Protein AF-A0A914HC24-F1 (afdb_monomer)

pLDDT: mean 72.41, std 11.69, range [33.38, 87.5]

Sequence (163 aa):
MPPQNQKRMPPELIAELAFSLPMDVRWAIQRVSAVFDHFVQKKQLDWIKNELQRQKILHEKKRHLAASRQLILKISKQIMPNRLTNLRDNVAAHFRLSNRVGLTPEEIKGGVLTPEMFQRQLDEMLATIDHQSFESIKWTAEFLSTKTNEYVGYSEIEGASHA

Nearest PDB structures (foldseek):
  2yqf-assembly1_A  TM=3.976E-01  e=3.282E+00  Homo sapiens

Structure (mmCIF, N/CA/C/O backbone):
data_AF-A0A914HC24-F1
#
_entry.id   AF-A0A914HC24-F1
#
loop_
_atom_site.group_PDB
_atom_site.id
_atom_site.type_symbol
_atom_site.label_atom_id
_atom_site.label_alt_id
_atom_site.label_comp_id
_atom_site.label_asym_id
_atom_site.label_entity_id
_atom_site.label_seq_id
_atom_site.pdbx_PDB_ins_code
_atom_site.Cartn_x
_atom_site.Cartn_y
_atom_site.Cartn_z
_atom_site.occupancy
_atom_site.B_iso_or_equiv
_atom_site.auth_seq_id
_atom_site.auth_comp_id
_atom_site.auth_asym_id
_atom_site.auth_atom_id
_atom_site.pdbx_PDB_model_num
ATOM 1 N N . MET A 1 1 ? -2.046 20.952 -42.201 1.00 42.47 1 MET A N 1
ATOM 2 C CA . MET A 1 1 ? -2.177 19.670 -42.928 1.00 42.47 1 MET A CA 1
ATOM 3 C C . MET A 1 1 ? -0.855 18.925 -42.806 1.00 42.47 1 MET A C 1
ATOM 5 O O . MET A 1 1 ? 0.151 19.524 -43.167 1.00 42.47 1 MET A O 1
ATOM 9 N N . PRO A 1 2 ? -0.803 17.704 -42.249 1.00 41.72 2 PRO A N 1
ATOM 10 C CA . PRO A 1 2 ? 0.423 16.913 -42.269 1.00 41.72 2 PRO A CA 1
ATOM 11 C C . PRO A 1 2 ? 0.650 16.364 -43.693 1.00 41.72 2 PRO A C 1
ATOM 13 O O . PRO A 1 2 ? -0.332 16.073 -44.382 1.00 41.72 2 PRO A O 1
ATOM 16 N N . PRO A 1 3 ? 1.902 16.250 -44.169 1.00 47.16 3 PRO A N 1
ATOM 17 C CA . PRO A 1 3 ? 2.177 15.761 -45.514 1.00 47.16 3 PRO A CA 1
ATOM 18 C C . PRO A 1 3 ? 1.716 14.305 -45.669 1.00 47.16 3 PRO A C 1
ATOM 20 O O . PRO A 1 3 ? 2.051 13.432 -44.868 1.00 47.16 3 PRO A O 1
ATOM 23 N N . GLN A 1 4 ? 0.913 14.074 -46.709 1.00 52.12 4 GLN A N 1
ATOM 24 C CA . GLN A 1 4 ? 0.384 12.775 -47.110 1.00 52.12 4 GLN A CA 1
ATOM 25 C C . GLN A 1 4 ? 1.514 11.829 -47.540 1.00 52.12 4 GLN A C 1
ATOM 27 O O . GLN A 1 4 ? 2.355 12.193 -48.354 1.00 52.12 4 GLN A O 1
ATOM 32 N N . ASN A 1 5 ? 1.471 10.596 -47.025 1.00 51.00 5 ASN A N 1
ATOM 33 C CA . ASN A 1 5 ? 2.045 9.383 -47.616 1.00 51.00 5 ASN A CA 1
ATOM 34 C C . ASN A 1 5 ? 3.416 9.535 -48.302 1.00 51.00 5 ASN A C 1
ATOM 36 O O . ASN A 1 5 ? 3.525 9.462 -49.527 1.00 51.00 5 ASN A O 1
ATOM 40 N N . GLN A 1 6 ? 4.492 9.569 -47.512 1.00 53.25 6 GLN A N 1
ATOM 41 C CA . GLN A 1 6 ? 5.746 8.976 -47.983 1.00 53.25 6 GLN A CA 1
ATOM 42 C C . GLN A 1 6 ? 5.492 7.475 -48.172 1.00 53.25 6 GLN A C 1
ATOM 44 O O . GLN A 1 6 ? 5.525 6.708 -47.209 1.00 53.25 6 GLN A O 1
ATOM 49 N N . LYS A 1 7 ? 5.167 7.058 -49.405 1.00 60.62 7 LYS A N 1
ATOM 50 C CA . LYS A 1 7 ? 5.149 5.643 -49.795 1.00 60.62 7 LYS A CA 1
ATOM 51 C C . LYS A 1 7 ? 6.506 5.058 -49.411 1.00 60.62 7 LYS A C 1
ATOM 53 O O . LYS A 1 7 ? 7.511 5.359 -50.050 1.00 60.62 7 LYS A O 1
ATOM 58 N N . ARG A 1 8 ? 6.543 4.263 -48.338 1.00 61.12 8 ARG A N 1
ATOM 59 C CA . ARG A 1 8 ? 7.739 3.499 -47.985 1.00 61.12 8 ARG A CA 1
ATOM 60 C C . ARG A 1 8 ? 8.013 2.556 -49.147 1.00 61.12 8 ARG A C 1
ATOM 62 O O . ARG A 1 8 ? 7.117 1.834 -49.580 1.00 61.12 8 ARG A O 1
ATOM 69 N N . MET A 1 9 ? 9.222 2.638 -49.682 1.00 66.62 9 MET A N 1
ATOM 70 C CA . MET A 1 9 ? 9.659 1.780 -50.772 1.00 66.62 9 MET A CA 1
ATOM 71 C C . MET A 1 9 ? 9.543 0.312 -50.318 1.00 66.62 9 MET A C 1
ATOM 73 O O . MET A 1 9 ? 9.853 0.027 -49.155 1.00 66.62 9 MET A O 1
ATOM 77 N N . PRO A 1 10 ? 9.067 -0.608 -51.175 1.00 72.88 10 PRO A N 1
ATOM 78 C CA . PRO A 1 10 ? 8.977 -2.020 -50.824 1.00 72.88 10 PRO A CA 1
ATOM 79 C C . PRO A 1 10 ? 10.357 -2.566 -50.425 1.00 72.88 10 PRO A C 1
ATOM 81 O O . PRO A 1 10 ? 11.345 -2.219 -51.076 1.00 72.88 10 PRO A O 1
ATOM 84 N N . PRO A 1 11 ? 10.455 -3.412 -49.384 1.00 67.06 11 PRO A N 1
ATOM 85 C CA . PRO A 1 11 ? 11.737 -3.920 -48.885 1.00 67.06 11 PRO A CA 1
ATOM 86 C C . PRO A 1 11 ? 12.541 -4.681 -49.952 1.00 67.06 11 PRO A C 1
ATOM 88 O O . PRO A 1 11 ? 13.767 -4.646 -49.932 1.00 67.06 11 PRO A O 1
ATOM 91 N N . GLU A 1 12 ? 11.856 -5.293 -50.917 1.00 72.56 12 GLU A N 1
ATOM 92 C CA . GLU A 1 12 ? 12.443 -5.988 -52.070 1.00 72.56 12 GLU A CA 1
ATOM 93 C C . GLU A 1 12 ? 13.210 -5.024 -52.992 1.00 72.56 12 GLU A C 1
ATOM 95 O O . GLU A 1 12 ? 14.372 -5.261 -53.312 1.00 72.56 12 GLU A O 1
ATOM 100 N N . LEU A 1 13 ? 12.617 -3.870 -53.316 1.00 68.25 13 LEU A N 1
ATOM 101 C CA . LEU A 1 13 ? 13.255 -2.826 -54.129 1.00 68.25 13 LEU A CA 1
ATOM 102 C C . LEU A 1 13 ? 14.416 -2.143 -53.396 1.00 68.25 13 LEU A C 1
ATOM 104 O O . LEU A 1 13 ? 15.403 -1.763 -54.021 1.00 68.25 13 LEU A O 1
ATOM 108 N N . ILE A 1 14 ? 14.329 -2.006 -52.068 1.00 66.94 14 ILE A N 1
ATOM 109 C CA . ILE A 1 14 ? 15.430 -1.487 -51.240 1.00 66.94 14 ILE A CA 1
ATOM 110 C C . ILE A 1 14 ? 16.616 -2.456 -51.269 1.00 66.94 14 ILE A C 1
ATOM 112 O O . ILE A 1 14 ? 17.761 -2.015 -51.367 1.00 66.94 14 ILE A O 1
ATOM 116 N N . ALA A 1 15 ? 16.353 -3.763 -51.204 1.00 66.12 15 ALA A N 1
ATOM 117 C CA . ALA A 1 15 ? 17.388 -4.783 -51.284 1.00 66.12 15 ALA A CA 1
ATOM 118 C C . ALA A 1 15 ? 18.069 -4.782 -52.662 1.00 66.12 15 ALA A C 1
ATOM 120 O O . ALA A 1 15 ? 19.296 -4.747 -52.723 1.00 66.12 15 ALA A O 1
ATOM 121 N N . GLU A 1 16 ? 17.308 -4.731 -53.759 1.00 70.06 16 GLU A N 1
ATOM 122 C CA . GLU A 1 16 ? 17.861 -4.650 -55.121 1.00 70.06 16 GLU A CA 1
ATOM 123 C C . GLU A 1 16 ? 18.735 -3.401 -55.330 1.00 70.06 16 GLU A C 1
ATOM 125 O O . GLU A 1 16 ? 19.866 -3.504 -55.815 1.00 70.06 16 GLU A O 1
ATOM 130 N N . LEU A 1 17 ? 18.273 -2.229 -54.877 1.00 68.75 17 LEU A N 1
ATOM 131 C CA . LEU A 1 17 ? 19.063 -0.992 -54.891 1.00 68.75 17 LEU A CA 1
ATOM 132 C C . LEU A 1 17 ? 20.326 -1.113 -54.035 1.00 68.75 17 LEU A C 1
ATOM 134 O O . LEU A 1 17 ? 21.401 -0.705 -54.474 1.00 68.75 17 LEU A O 1
ATOM 138 N N . ALA A 1 18 ? 20.234 -1.715 -52.850 1.00 63.09 18 ALA A N 1
ATOM 139 C CA . ALA A 1 18 ? 21.389 -1.934 -51.989 1.00 63.09 18 ALA A CA 1
ATOM 140 C C . ALA A 1 18 ? 22.421 -2.871 -52.637 1.00 63.09 18 ALA A C 1
ATOM 142 O O . ALA A 1 18 ? 23.615 -2.626 -52.495 1.00 63.09 18 ALA A O 1
ATOM 143 N N . PHE A 1 19 ? 21.998 -3.894 -53.389 1.00 65.69 19 PHE A N 1
ATOM 144 C CA . PHE A 1 19 ? 22.899 -4.793 -54.125 1.00 65.69 19 PHE A CA 1
ATOM 145 C C . PHE A 1 19 ? 23.536 -4.154 -55.365 1.00 65.69 19 PHE A C 1
ATOM 147 O O . PHE A 1 19 ? 24.621 -4.586 -55.759 1.00 65.69 19 PHE A O 1
ATOM 154 N N . SER A 1 20 ? 22.909 -3.120 -55.936 1.00 73.69 20 SER A N 1
ATOM 155 C CA . SER A 1 20 ? 23.442 -2.352 -57.071 1.00 73.69 20 SER A CA 1
ATOM 156 C C . SER A 1 20 ? 24.578 -1.386 -56.697 1.00 73.69 20 SER A C 1
ATOM 158 O O . SER A 1 20 ? 25.276 -0.877 -57.574 1.00 73.69 20 SER A O 1
ATOM 160 N N . LEU A 1 21 ? 24.792 -1.144 -55.398 1.00 75.75 21 LEU A N 1
ATOM 161 C CA . LEU A 1 21 ? 25.836 -0.248 -54.905 1.00 75.75 21 LEU A CA 1
ATOM 162 C C . LEU A 1 21 ? 27.244 -0.872 -55.008 1.00 75.75 21 LEU A C 1
ATOM 164 O O . LEU A 1 21 ? 27.407 -2.092 -54.871 1.00 75.75 21 LEU A O 1
ATOM 168 N N . PRO A 1 22 ? 28.294 -0.044 -55.167 1.00 82.44 22 PRO A N 1
ATOM 169 C CA . PRO A 1 22 ? 29.684 -0.477 -55.052 1.00 82.44 22 PRO A CA 1
ATOM 170 C C . PRO A 1 22 ? 29.955 -1.270 -53.760 1.00 82.44 22 PRO A C 1
ATOM 172 O O . PRO A 1 22 ? 29.309 -1.068 -52.728 1.00 82.44 22 PRO A O 1
ATOM 175 N N . MET A 1 23 ? 30.870 -2.242 -53.821 1.00 72.31 23 MET A N 1
ATOM 176 C CA . MET A 1 23 ? 31.109 -3.199 -52.727 1.00 72.31 23 MET A CA 1
ATOM 177 C C . MET A 1 23 ? 31.546 -2.522 -51.418 1.00 72.31 23 MET A C 1
ATOM 179 O O . MET A 1 23 ? 31.089 -2.901 -50.344 1.00 72.31 23 MET A O 1
ATOM 183 N N . ASP A 1 24 ? 32.385 -1.499 -51.513 1.00 71.62 24 ASP A N 1
ATOM 184 C CA . ASP A 1 24 ? 32.839 -0.633 -50.423 1.00 71.62 24 ASP A CA 1
ATOM 185 C C . ASP A 1 24 ? 31.679 0.108 -49.741 1.00 71.62 24 ASP A C 1
ATOM 187 O O . ASP A 1 24 ? 31.596 0.137 -48.511 1.00 71.62 24 ASP A O 1
ATOM 191 N N . VAL A 1 25 ? 30.730 0.621 -50.527 1.00 69.38 25 VAL A N 1
ATOM 192 C CA . VAL A 1 25 ? 29.526 1.295 -50.019 1.00 69.38 25 VAL A CA 1
ATOM 193 C C . VAL A 1 25 ? 28.595 0.298 -49.320 1.00 69.38 25 VAL A C 1
ATOM 195 O O . VAL A 1 25 ? 28.104 0.577 -48.226 1.00 69.38 25 VAL A O 1
ATOM 198 N N . ARG A 1 26 ? 28.403 -0.901 -49.887 1.00 68.56 26 ARG A N 1
ATOM 199 C CA . ARG A 1 26 ? 27.623 -1.983 -49.251 1.00 68.56 26 ARG A CA 1
ATOM 200 C C . ARG A 1 26 ? 28.225 -2.423 -47.919 1.00 68.56 26 ARG A C 1
ATOM 202 O O . ARG A 1 26 ? 27.502 -2.549 -46.932 1.00 68.56 26 ARG A O 1
ATOM 209 N N . TRP A 1 27 ? 29.544 -2.603 -47.876 1.00 66.81 27 TRP A N 1
ATOM 210 C CA . TRP A 1 27 ? 30.278 -2.937 -46.655 1.00 66.81 27 TRP A CA 1
ATOM 211 C C . TRP A 1 27 ? 30.170 -1.837 -45.593 1.00 66.81 27 TRP A C 1
ATOM 213 O O . TRP A 1 27 ? 29.963 -2.135 -44.416 1.00 66.81 27 TRP A O 1
ATOM 223 N N . ALA A 1 28 ? 30.273 -0.566 -45.987 1.00 64.06 28 ALA A N 1
ATOM 224 C CA . ALA A 1 28 ? 30.108 0.561 -45.074 1.00 64.06 28 ALA A CA 1
ATOM 225 C C . ALA A 1 28 ? 28.688 0.616 -44.482 1.00 64.06 28 ALA A C 1
ATOM 227 O O . ALA A 1 28 ? 28.544 0.738 -43.264 1.00 64.06 28 ALA A O 1
ATOM 228 N N . ILE A 1 29 ? 27.651 0.448 -45.312 1.00 68.75 29 ILE A N 1
ATOM 229 C CA . ILE A 1 29 ? 26.247 0.405 -44.873 1.00 68.75 29 ILE A CA 1
ATOM 230 C C . ILE A 1 29 ? 26.023 -0.748 -43.890 1.00 68.75 29 ILE A C 1
ATOM 232 O O . ILE A 1 29 ? 25.493 -0.521 -42.806 1.00 68.75 29 ILE A O 1
ATOM 236 N N . GLN A 1 30 ? 26.490 -1.960 -44.207 1.00 64.44 30 GLN A N 1
ATOM 237 C CA . GLN A 1 30 ? 26.360 -3.113 -43.311 1.00 64.44 30 GLN A CA 1
ATOM 238 C C . GLN A 1 30 ? 27.031 -2.883 -41.952 1.00 64.44 30 GLN A C 1
ATOM 240 O O . GLN A 1 30 ? 26.462 -3.237 -40.920 1.00 64.44 30 GLN A O 1
ATOM 245 N N . ARG A 1 31 ? 28.215 -2.255 -41.921 1.00 65.75 31 ARG A N 1
ATOM 246 C CA . ARG A 1 31 ? 28.902 -1.936 -40.660 1.00 65.75 31 ARG A CA 1
ATOM 247 C C . ARG A 1 31 ? 28.140 -0.900 -39.838 1.00 65.75 31 ARG A C 1
ATOM 249 O O . ARG A 1 31 ? 28.024 -1.071 -38.629 1.00 65.75 31 ARG A O 1
ATOM 256 N N . VAL A 1 32 ? 27.611 0.147 -40.469 1.00 66.88 32 VAL A N 1
ATOM 257 C CA . VAL A 1 32 ? 26.808 1.171 -39.779 1.00 66.88 32 VAL A CA 1
ATOM 258 C C . VAL A 1 32 ? 25.503 0.574 -39.246 1.00 66.88 32 VAL A C 1
ATOM 260 O O . VAL A 1 32 ? 25.170 0.810 -38.086 1.00 66.88 32 VAL A O 1
ATOM 263 N N . SER A 1 33 ? 24.812 -0.255 -40.036 1.00 65.31 33 SER A N 1
ATOM 264 C CA . SER A 1 33 ? 23.617 -0.986 -39.596 1.00 65.31 33 SER A CA 1
ATOM 265 C C . SER A 1 33 ? 23.918 -1.905 -38.415 1.00 65.31 33 SER A C 1
ATOM 267 O O . SER A 1 33 ? 23.233 -1.818 -37.405 1.0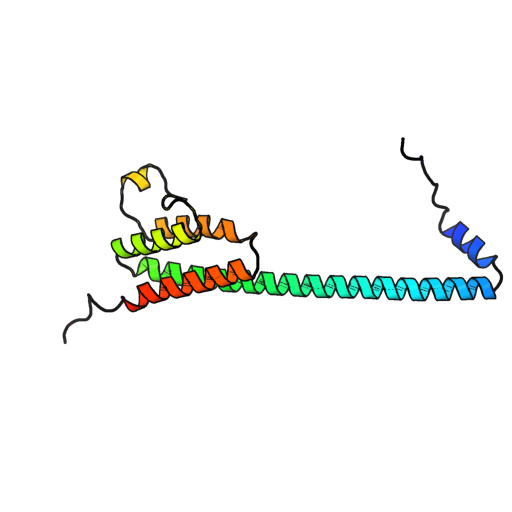0 65.31 33 SER A O 1
ATOM 269 N N . ALA A 1 34 ? 24.995 -2.695 -38.467 1.00 67.69 34 ALA A N 1
ATOM 270 C CA . ALA A 1 34 ? 25.379 -3.574 -37.363 1.00 67.69 34 ALA A CA 1
ATOM 271 C C . ALA A 1 34 ? 25.703 -2.803 -36.068 1.00 67.69 34 ALA A C 1
ATOM 273 O O . ALA A 1 34 ? 25.335 -3.235 -34.975 1.00 67.69 34 ALA A O 1
ATOM 274 N N . VAL A 1 35 ? 26.364 -1.643 -36.171 1.00 71.19 35 VAL A N 1
ATOM 275 C CA . VAL A 1 35 ? 26.638 -0.766 -35.017 1.00 71.19 35 VAL A CA 1
ATOM 276 C C . VAL A 1 35 ? 25.344 -0.179 -34.450 1.00 71.19 35 VAL A C 1
ATOM 278 O O . VAL A 1 35 ? 25.175 -0.129 -33.230 1.00 71.19 35 VAL A O 1
ATOM 281 N N . PHE A 1 36 ? 24.423 0.247 -35.315 1.00 63.62 36 PHE A N 1
ATOM 282 C CA . PHE A 1 36 ? 23.129 0.780 -34.903 1.00 63.62 36 PHE A CA 1
ATOM 283 C C . PHE A 1 36 ? 22.251 -0.293 -34.246 1.00 63.62 36 PHE A C 1
ATOM 285 O O . PHE A 1 36 ? 21.717 -0.059 -33.163 1.00 63.62 36 PHE A O 1
ATOM 292 N N . ASP A 1 37 ? 22.173 -1.490 -34.826 1.00 72.06 37 ASP A N 1
ATOM 293 C CA . ASP A 1 37 ? 21.440 -2.629 -34.266 1.00 72.06 37 ASP A CA 1
ATOM 294 C C . ASP A 1 37 ? 21.997 -3.024 -32.897 1.00 72.06 37 ASP A C 1
ATOM 296 O O . ASP A 1 37 ? 21.241 -3.203 -31.941 1.00 72.06 37 ASP A O 1
ATOM 300 N N . HIS A 1 38 ? 23.326 -3.069 -32.760 1.00 71.88 38 HIS A N 1
ATOM 301 C CA . HIS A 1 38 ? 23.976 -3.311 -31.475 1.00 71.88 38 HIS A CA 1
ATOM 302 C C . HIS A 1 38 ? 23.629 -2.230 -30.438 1.00 71.88 38 HIS A C 1
ATOM 304 O O . HIS A 1 38 ? 23.337 -2.541 -29.279 1.00 71.88 38 HIS A O 1
ATOM 310 N N . PHE A 1 39 ? 23.616 -0.955 -30.836 1.00 76.00 39 PHE A N 1
ATOM 311 C CA . PHE A 1 39 ? 23.209 0.146 -29.963 1.00 76.00 39 PHE A CA 1
ATOM 312 C C . PHE A 1 39 ? 21.742 0.020 -29.523 1.00 76.00 39 PHE A C 1
ATOM 314 O O . PHE A 1 39 ? 21.452 0.148 -28.331 1.00 76.00 39 PHE A O 1
ATOM 321 N N . VAL A 1 40 ? 20.826 -0.267 -30.452 1.00 74.31 40 VAL A N 1
ATOM 322 C CA . VAL A 1 40 ? 19.395 -0.447 -30.161 1.00 74.31 40 VAL A CA 1
ATOM 323 C C . VAL A 1 40 ? 19.182 -1.623 -29.210 1.00 74.31 40 VAL A C 1
ATOM 325 O O . VAL A 1 40 ? 18.511 -1.457 -28.191 1.00 74.31 40 VAL A O 1
ATOM 328 N N . GLN A 1 41 ? 19.808 -2.773 -29.470 1.00 73.88 41 GLN A N 1
ATOM 329 C CA . GLN A 1 41 ? 19.740 -3.945 -28.591 1.00 73.88 41 GLN A CA 1
ATOM 330 C C . GLN A 1 41 ? 20.258 -3.634 -27.186 1.00 73.88 41 GLN A C 1
ATOM 332 O O . GLN A 1 41 ? 19.620 -3.984 -26.193 1.00 73.88 41 GLN A O 1
ATOM 337 N N . LYS A 1 42 ? 21.384 -2.919 -27.079 1.00 82.25 42 LYS A N 1
ATOM 338 C CA . LYS A 1 42 ? 21.929 -2.491 -25.786 1.00 82.25 42 LYS A CA 1
ATOM 339 C C . LYS A 1 42 ? 20.939 -1.607 -25.024 1.00 82.25 42 LYS A C 1
ATOM 341 O O . LYS A 1 42 ? 20.686 -1.853 -23.848 1.00 82.25 42 LYS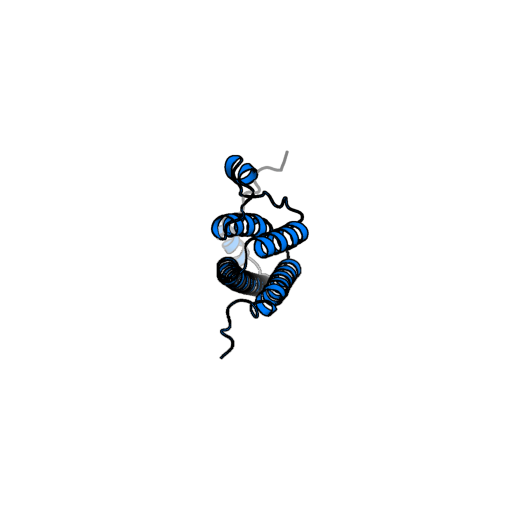 A O 1
ATOM 346 N N . LYS A 1 43 ? 20.330 -0.621 -25.690 1.00 78.62 43 LYS A N 1
ATOM 347 C CA . LYS A 1 43 ? 19.319 0.254 -25.074 1.00 78.62 43 LYS A CA 1
ATOM 348 C C . LYS A 1 43 ? 18.055 -0.499 -24.662 1.00 78.62 43 LYS A C 1
ATOM 350 O O . LYS A 1 43 ? 17.518 -0.221 -23.593 1.00 78.62 43 LYS A O 1
ATOM 355 N N . GLN A 1 44 ? 17.608 -1.462 -25.464 1.00 73.31 44 GLN A N 1
ATOM 356 C CA . GLN A 1 44 ? 16.483 -2.331 -25.118 1.00 73.31 44 GLN A CA 1
ATOM 357 C C . GLN A 1 44 ? 16.793 -3.185 -23.884 1.00 73.31 44 GLN A C 1
ATOM 359 O O . GLN A 1 44 ? 15.971 -3.255 -22.976 1.00 73.31 44 GLN A O 1
ATOM 364 N N . LEU A 1 45 ? 17.987 -3.777 -23.800 1.00 77.94 45 LEU A N 1
ATOM 365 C CA . LEU A 1 45 ? 18.411 -4.552 -22.631 1.00 77.94 45 LEU A CA 1
ATOM 366 C C . LEU A 1 45 ? 18.503 -3.696 -21.365 1.00 77.94 45 LEU A C 1
ATOM 368 O O . LEU A 1 45 ? 18.052 -4.133 -20.307 1.00 77.94 45 LEU A O 1
ATOM 372 N N . ASP A 1 46 ? 19.052 -2.485 -21.463 1.00 79.25 46 ASP A N 1
ATOM 373 C CA . ASP A 1 46 ? 19.109 -1.548 -20.336 1.00 79.25 46 ASP A CA 1
ATOM 374 C C . ASP A 1 46 ? 17.696 -1.177 -19.857 1.00 79.25 46 ASP A C 1
ATOM 376 O O . ASP A 1 46 ? 17.422 -1.180 -18.656 1.00 79.25 46 ASP A O 1
ATOM 380 N N . TRP A 1 47 ? 16.766 -0.932 -20.786 1.00 80.44 47 TRP A N 1
ATOM 381 C CA . TRP A 1 47 ? 15.362 -0.683 -20.457 1.00 80.44 47 TRP A CA 1
ATOM 382 C C . TRP A 1 47 ? 14.701 -1.890 -19.771 1.00 80.44 47 TRP A C 1
ATOM 384 O O . TRP A 1 47 ? 14.092 -1.722 -18.715 1.00 80.44 47 TRP A O 1
ATOM 394 N N . ILE A 1 48 ? 14.880 -3.108 -20.302 1.00 73.50 48 ILE A N 1
ATOM 395 C CA . ILE A 1 48 ? 14.338 -4.344 -19.707 1.00 73.50 48 ILE A CA 1
ATOM 396 C C . ILE A 1 48 ? 14.875 -4.543 -18.286 1.00 73.50 48 ILE A C 1
ATOM 398 O O . ILE A 1 48 ? 14.106 -4.842 -17.375 1.00 73.50 48 ILE A O 1
ATOM 402 N N . LYS A 1 49 ? 16.184 -4.358 -18.067 1.00 79.00 49 LYS A N 1
ATOM 403 C CA . LYS A 1 49 ? 16.799 -4.481 -16.735 1.00 79.00 49 LYS A CA 1
ATOM 404 C C . LYS A 1 49 ? 16.200 -3.490 -15.740 1.00 79.00 49 LYS A C 1
ATOM 406 O O . LYS A 1 49 ? 15.857 -3.884 -14.626 1.00 79.00 49 LYS A O 1
ATOM 411 N N . ASN A 1 50 ? 16.035 -2.235 -16.153 1.00 77.00 50 ASN A N 1
ATOM 412 C CA . ASN A 1 50 ? 15.436 -1.203 -15.314 1.00 77.00 50 ASN A CA 1
ATOM 413 C C . ASN A 1 50 ? 13.975 -1.528 -14.972 1.00 77.00 50 ASN A C 1
ATOM 415 O O . ASN A 1 50 ? 13.571 -1.371 -13.819 1.00 77.00 50 ASN A O 1
ATOM 419 N N . GLU A 1 51 ? 13.191 -2.036 -15.928 1.00 76.62 51 GLU A N 1
ATOM 420 C CA . GLU A 1 51 ? 11.805 -2.433 -15.659 1.00 76.62 51 GLU A CA 1
ATOM 421 C C . GLU A 1 51 ? 11.736 -3.657 -14.737 1.00 76.62 51 GLU A C 1
ATOM 423 O O . GLU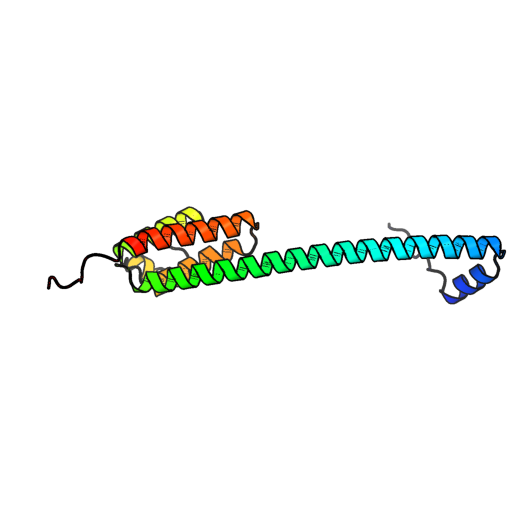 A 1 51 ? 10.958 -3.659 -13.788 1.00 76.62 51 GLU A O 1
ATOM 428 N N . LEU A 1 52 ? 12.594 -4.666 -14.919 1.00 74.44 52 LEU A N 1
ATOM 429 C CA . LEU A 1 52 ? 12.672 -5.810 -14.001 1.00 74.44 52 LEU A CA 1
ATOM 430 C C . LEU A 1 52 ? 13.026 -5.375 -12.572 1.00 74.44 52 LEU A C 1
ATOM 432 O O . LEU A 1 52 ? 12.425 -5.857 -11.608 1.00 74.44 52 LEU A O 1
ATOM 436 N N . GLN A 1 53 ? 13.957 -4.432 -12.417 1.00 73.62 53 GLN A N 1
ATOM 437 C CA . GLN A 1 53 ? 14.293 -3.859 -11.114 1.00 73.62 53 GLN A CA 1
ATOM 438 C C . GLN A 1 53 ? 13.104 -3.099 -10.509 1.00 73.62 53 GLN A C 1
ATOM 440 O O . GLN A 1 53 ? 12.796 -3.277 -9.328 1.00 73.62 53 GLN A O 1
ATOM 445 N N . ARG A 1 54 ? 12.381 -2.314 -11.317 1.00 73.88 54 ARG A N 1
ATOM 446 C CA . ARG A 1 54 ? 11.148 -1.627 -10.906 1.00 73.88 54 ARG A CA 1
ATOM 447 C C . ARG A 1 54 ? 10.079 -2.615 -10.435 1.00 73.88 54 ARG A C 1
ATOM 449 O O . ARG A 1 54 ? 9.476 -2.402 -9.384 1.00 73.88 54 ARG A O 1
ATOM 456 N N . GLN A 1 55 ? 9.876 -3.712 -11.164 1.00 71.31 55 GLN A N 1
ATOM 457 C CA . GLN A 1 55 ? 8.928 -4.773 -10.810 1.00 71.31 55 GLN A CA 1
ATOM 458 C C . GLN A 1 55 ? 9.322 -5.486 -9.512 1.00 71.31 55 GLN A C 1
ATOM 460 O O . GLN A 1 55 ? 8.463 -5.730 -8.666 1.00 71.31 55 GLN A O 1
ATOM 465 N N . LYS A 1 56 ? 10.616 -5.759 -9.300 1.00 75.94 56 LYS A N 1
ATOM 466 C CA . LYS A 1 56 ? 11.112 -6.332 -8.039 1.00 75.94 56 LYS A CA 1
ATOM 467 C C . LYS A 1 56 ? 10.806 -5.420 -6.847 1.00 75.94 56 LYS A C 1
ATOM 469 O O . LYS A 1 56 ? 10.257 -5.887 -5.852 1.00 75.94 56 LYS A O 1
ATOM 474 N N . ILE A 1 57 ? 11.075 -4.120 -6.979 1.00 72.44 57 ILE A N 1
ATOM 475 C CA . ILE A 1 57 ? 10.750 -3.117 -5.952 1.00 72.44 57 ILE A CA 1
ATOM 476 C C . ILE A 1 57 ? 9.235 -3.089 -5.684 1.00 72.44 57 ILE A C 1
ATOM 478 O O . ILE A 1 57 ? 8.808 -3.063 -4.532 1.00 72.44 57 ILE A O 1
ATOM 482 N N . LEU A 1 58 ? 8.399 -3.132 -6.729 1.00 74.31 58 LEU A N 1
ATOM 483 C CA . LEU A 1 58 ? 6.937 -3.226 -6.597 1.00 74.31 58 LEU A CA 1
ATOM 484 C C . LEU A 1 58 ? 6.481 -4.499 -5.877 1.00 74.31 58 LEU A C 1
ATOM 486 O O . LEU A 1 58 ? 5.546 -4.448 -5.078 1.00 74.31 58 LEU A O 1
ATOM 490 N N . HIS A 1 59 ? 7.135 -5.629 -6.124 1.00 75.44 59 HIS A N 1
ATOM 491 C CA . HIS A 1 59 ? 6.826 -6.878 -5.442 1.00 75.44 59 HIS A CA 1
ATOM 492 C C . HIS A 1 59 ? 7.176 -6.818 -3.947 1.00 75.44 59 HIS A C 1
ATOM 494 O O . HIS A 1 59 ? 6.345 -7.161 -3.104 1.00 75.44 59 HIS A O 1
ATOM 500 N N . GLU A 1 60 ? 8.368 -6.323 -3.603 1.00 72.56 60 GLU A N 1
ATOM 501 C CA . GLU A 1 60 ? 8.798 -6.153 -2.208 1.00 72.56 60 GLU A CA 1
ATOM 502 C C . GLU A 1 60 ? 7.877 -5.188 -1.444 1.00 72.56 60 GLU A C 1
ATOM 504 O O . GLU A 1 60 ? 7.435 -5.514 -0.341 1.00 72.56 60 GLU A O 1
ATOM 509 N N . LYS A 1 61 ? 7.475 -4.065 -2.062 1.00 71.44 61 LYS A N 1
ATOM 510 C CA . LYS A 1 61 ? 6.457 -3.138 -1.521 1.00 71.44 61 LYS A CA 1
ATOM 511 C C . LYS A 1 61 ? 5.176 -3.856 -1.107 1.00 71.44 61 LYS A C 1
ATOM 513 O O . LYS A 1 61 ? 4.724 -3.722 0.030 1.00 71.44 61 LYS A O 1
ATOM 518 N N . LYS A 1 62 ? 4.599 -4.629 -2.034 1.00 75.94 62 LYS A N 1
ATOM 519 C CA . LYS A 1 62 ? 3.345 -5.360 -1.807 1.00 75.94 62 LYS A CA 1
ATOM 520 C C . LYS A 1 62 ? 3.486 -6.365 -0.669 1.00 75.94 62 LYS A C 1
ATOM 522 O O . LYS A 1 62 ? 2.580 -6.490 0.151 1.00 75.94 62 LYS A O 1
ATOM 527 N N . ARG A 1 63 ? 4.634 -7.043 -0.580 1.00 75.94 63 ARG A N 1
ATOM 528 C CA . ARG A 1 63 ? 4.919 -8.002 0.491 1.00 75.94 63 ARG A CA 1
ATOM 529 C C . ARG A 1 63 ? 5.002 -7.330 1.866 1.00 75.94 63 ARG A C 1
ATOM 531 O O . ARG A 1 63 ? 4.389 -7.833 2.804 1.00 75.94 63 ARG A O 1
ATOM 538 N N . HIS A 1 64 ? 5.716 -6.209 1.988 1.00 73.44 64 HIS A N 1
ATOM 539 C CA . HIS A 1 64 ? 5.830 -5.478 3.257 1.00 73.44 64 HIS A CA 1
ATOM 540 C C . HIS A 1 64 ? 4.479 -4.932 3.732 1.00 73.44 64 HIS A C 1
ATOM 542 O O . HIS A 1 64 ? 4.118 -5.138 4.889 1.00 73.44 64 HIS A O 1
ATOM 548 N N . LEU A 1 65 ? 3.691 -4.324 2.838 1.00 75.31 65 LEU A N 1
ATOM 549 C CA . LEU A 1 65 ? 2.348 -3.841 3.178 1.00 75.31 65 LEU A CA 1
ATOM 550 C C . LEU A 1 65 ? 1.413 -4.979 3.605 1.00 75.31 65 LEU A C 1
ATOM 552 O O . LEU A 1 65 ? 0.696 -4.840 4.594 1.00 75.31 65 LEU A O 1
ATOM 556 N N . ALA A 1 66 ? 1.444 -6.118 2.907 1.00 75.69 66 ALA A N 1
ATOM 557 C CA . ALA A 1 66 ? 0.637 -7.280 3.270 1.00 75.69 66 ALA A CA 1
ATOM 558 C C . ALA A 1 66 ? 0.993 -7.820 4.665 1.00 75.69 66 ALA A C 1
ATOM 560 O O . ALA A 1 66 ? 0.093 -8.120 5.451 1.00 75.69 66 ALA A O 1
ATOM 561 N N . ALA A 1 67 ? 2.286 -7.897 4.996 1.00 73.62 67 ALA A N 1
ATOM 562 C CA . ALA A 1 67 ? 2.745 -8.328 6.315 1.00 73.62 67 ALA A CA 1
ATOM 563 C C . ALA A 1 67 ? 2.297 -7.358 7.424 1.00 73.62 67 ALA A C 1
ATOM 565 O O . ALA A 1 67 ? 1.719 -7.797 8.421 1.00 73.62 67 ALA A O 1
ATOM 566 N N . SER A 1 68 ? 2.479 -6.046 7.232 1.00 71.44 68 SER A N 1
ATOM 567 C CA . SER A 1 68 ? 2.027 -5.031 8.195 1.00 71.44 68 SER A CA 1
ATOM 568 C C . SER A 1 68 ? 0.506 -5.045 8.374 1.00 71.44 68 SER A C 1
ATOM 570 O O . SER A 1 68 ? 0.019 -4.949 9.500 1.00 71.44 68 SER A O 1
ATOM 572 N N . ARG A 1 69 ? -0.259 -5.242 7.291 1.00 76.31 69 ARG A N 1
ATOM 573 C CA . ARG A 1 69 ? -1.724 -5.375 7.338 1.00 76.31 69 ARG A CA 1
ATOM 574 C C . ARG A 1 69 ? -2.152 -6.580 8.174 1.00 76.31 69 ARG A C 1
ATOM 576 O O . ARG A 1 69 ? -3.002 -6.442 9.047 1.00 76.31 69 ARG A O 1
ATOM 583 N N . GLN A 1 70 ? -1.553 -7.751 7.954 1.00 75.94 70 GLN A N 1
ATOM 584 C CA . GLN A 1 70 ? -1.868 -8.950 8.739 1.00 75.94 70 GLN A CA 1
ATOM 585 C C . GLN A 1 70 ? -1.555 -8.772 10.229 1.00 75.94 70 GLN A C 1
ATOM 587 O O . GLN A 1 70 ? -2.343 -9.200 11.075 1.00 75.94 70 GLN A O 1
ATOM 592 N N . LEU A 1 71 ? -0.436 -8.116 10.546 1.00 72.19 71 LEU A N 1
ATOM 593 C CA . LEU A 1 71 ? -0.048 -7.816 11.921 1.00 72.19 71 LEU A CA 1
ATOM 594 C C . LEU A 1 71 ? -1.097 -6.927 12.607 1.00 72.19 71 LEU A C 1
ATOM 596 O O . LEU A 1 71 ? -1.622 -7.301 13.655 1.00 72.19 71 LEU A O 1
ATOM 600 N N . ILE A 1 72 ? -1.474 -5.813 11.973 1.00 74.44 72 ILE A N 1
ATOM 601 C CA . ILE A 1 72 ? -2.500 -4.893 12.484 1.00 74.44 72 ILE A CA 1
ATOM 602 C C . ILE A 1 72 ? -3.832 -5.608 12.718 1.00 74.44 72 ILE A C 1
ATOM 604 O O . ILE A 1 72 ? -4.456 -5.419 13.760 1.00 74.44 72 ILE A O 1
ATOM 608 N N . LEU A 1 73 ? -4.259 -6.463 11.786 1.00 76.38 73 LEU A N 1
ATOM 609 C CA . LEU A 1 73 ? -5.513 -7.203 11.920 1.00 76.38 73 LEU A CA 1
ATOM 610 C C . LEU A 1 73 ? -5.497 -8.162 13.105 1.00 76.38 73 LEU A C 1
ATOM 612 O O . LEU A 1 73 ? -6.457 -8.201 13.874 1.00 76.38 73 LEU A O 1
ATOM 616 N N . LYS A 1 74 ? -4.406 -8.910 13.288 1.00 73.12 74 LYS A N 1
ATOM 617 C CA . LYS A 1 74 ? -4.252 -9.810 14.437 1.00 73.12 74 LYS A CA 1
ATOM 618 C C . LYS A 1 74 ? -4.406 -9.051 15.755 1.00 73.12 74 LYS A C 1
ATOM 620 O O . LYS A 1 74 ? -5.068 -9.526 16.670 1.00 73.12 74 LYS A O 1
ATOM 625 N N . ILE A 1 75 ? -3.825 -7.863 15.812 1.00 68.56 75 ILE A N 1
ATOM 626 C CA . ILE A 1 75 ? -3.753 -7.039 17.012 1.00 68.56 75 ILE A CA 1
ATOM 627 C C . ILE A 1 75 ? -5.071 -6.309 17.267 1.00 68.56 75 ILE A C 1
ATOM 629 O O . ILE A 1 75 ? -5.544 -6.295 18.396 1.00 68.56 75 ILE A O 1
ATOM 633 N N . SER A 1 76 ? -5.756 -5.833 16.226 1.00 71.81 76 SER A N 1
ATOM 634 C CA . SER A 1 76 ? -7.089 -5.227 16.356 1.00 71.81 76 SER A CA 1
ATOM 635 C C . SER A 1 76 ? -8.111 -6.136 17.049 1.00 71.81 76 SER A C 1
ATOM 637 O O . SER A 1 76 ? -8.982 -5.644 17.755 1.00 71.81 76 SER A O 1
ATOM 639 N N . LYS A 1 77 ? -7.965 -7.462 16.909 1.00 74.44 77 LYS A N 1
ATOM 640 C CA . LYS A 1 77 ? -8.814 -8.471 17.563 1.00 74.44 77 LYS A CA 1
ATOM 641 C C . LYS A 1 77 ? -8.476 -8.710 19.037 1.00 74.44 77 LYS A C 1
ATOM 643 O O . LYS A 1 77 ? -9.260 -9.338 19.736 1.00 74.44 77 LYS A O 1
ATOM 648 N N . GLN A 1 78 ? -7.301 -8.276 19.485 1.00 70.06 78 GLN A N 1
ATOM 649 C CA . GLN A 1 78 ? -6.765 -8.530 20.827 1.00 70.06 78 GLN A CA 1
ATOM 650 C C . GLN A 1 78 ? -6.735 -7.270 21.702 1.00 70.06 78 GLN A C 1
ATOM 652 O O . GLN A 1 78 ? -6.547 -7.374 22.911 1.00 70.06 78 GLN A O 1
ATOM 657 N N . ILE A 1 79 ? -6.916 -6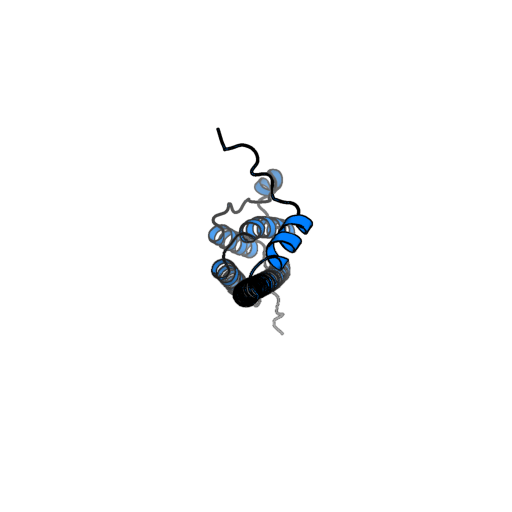.081 21.118 1.00 69.56 79 ILE A N 1
ATOM 658 C CA . ILE A 1 79 ? -6.877 -4.814 21.850 1.00 69.56 79 ILE A CA 1
ATOM 659 C C . ILE A 1 79 ? -8.283 -4.392 22.313 1.00 69.56 79 ILE A C 1
ATOM 661 O O . ILE A 1 79 ? -9.268 -4.521 21.591 1.00 69.56 79 ILE A O 1
ATOM 665 N N . MET A 1 80 ? -8.353 -3.788 23.503 1.00 67.94 80 MET A N 1
ATOM 666 C CA . MET A 1 80 ? -9.526 -3.077 24.028 1.00 67.94 80 MET A CA 1
ATOM 667 C C . MET A 1 80 ? -10.104 -2.032 23.041 1.00 67.94 80 MET A C 1
ATOM 669 O O . MET A 1 80 ? -9.336 -1.254 22.463 1.00 67.94 80 MET A O 1
ATOM 673 N N . PRO A 1 81 ? -11.441 -1.890 22.931 1.00 69.12 81 PRO A N 1
ATOM 674 C CA . PRO A 1 81 ? -12.088 -0.966 21.988 1.00 69.12 81 PRO A CA 1
ATOM 675 C C . PRO A 1 81 ? -11.591 0.487 22.061 1.00 69.12 81 PRO A C 1
ATOM 677 O O . PRO A 1 81 ? -11.339 1.111 21.035 1.00 69.12 81 PRO A O 1
ATOM 680 N N . ASN A 1 82 ? -11.352 1.023 23.263 1.00 70.69 82 ASN A N 1
ATOM 681 C CA . ASN A 1 82 ? -10.866 2.402 23.436 1.00 70.69 82 ASN A CA 1
ATOM 682 C C . ASN A 1 82 ? -9.485 2.629 22.800 1.00 70.69 82 ASN A C 1
ATOM 684 O O . ASN A 1 82 ? -9.204 3.689 22.245 1.00 70.69 82 ASN A O 1
ATOM 688 N N . ARG A 1 83 ? -8.612 1.621 22.853 1.00 72.31 83 ARG A N 1
ATOM 689 C CA . ARG A 1 83 ? -7.274 1.689 22.256 1.00 72.31 83 ARG A CA 1
ATOM 690 C C . ARG A 1 83 ? -7.317 1.434 20.750 1.00 72.31 83 ARG A C 1
ATOM 692 O O . ARG A 1 83 ? -6.528 2.034 20.027 1.00 72.31 83 ARG A O 1
ATOM 699 N N . LEU A 1 84 ? -8.263 0.622 20.276 1.00 77.62 84 LEU A N 1
ATOM 700 C CA . LEU A 1 84 ? -8.527 0.452 18.846 1.00 77.62 84 LEU A CA 1
ATOM 701 C C . LEU A 1 84 ? -8.946 1.783 18.197 1.00 77.62 84 LEU A C 1
ATOM 703 O O . LEU A 1 84 ? -8.464 2.121 17.119 1.00 77.62 84 LEU A O 1
ATOM 707 N N . THR A 1 85 ? -9.762 2.581 18.888 1.00 80.56 85 THR A N 1
ATOM 708 C CA . THR A 1 85 ? -10.148 3.936 18.460 1.00 80.56 85 THR A CA 1
ATOM 709 C C . THR A 1 85 ? -8.939 4.870 18.352 1.00 80.56 85 THR A C 1
ATOM 711 O O . THR A 1 85 ? -8.780 5.554 17.342 1.00 80.56 85 THR A O 1
ATOM 714 N N . ASN A 1 86 ? -8.031 4.839 19.333 1.00 81.81 86 ASN A N 1
ATOM 715 C CA . ASN A 1 86 ? -6.79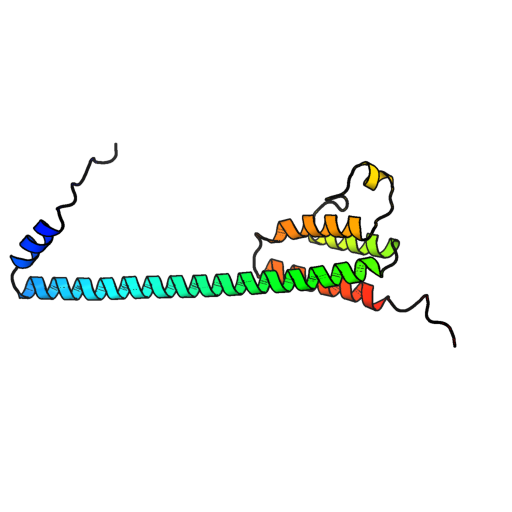2 5.625 19.287 1.00 81.81 86 ASN A CA 1
ATOM 716 C C . ASN A 1 86 ? -5.865 5.181 18.147 1.00 81.81 86 ASN A C 1
ATOM 718 O O . ASN A 1 86 ? -5.262 6.018 17.474 1.00 81.81 86 ASN A O 1
ATOM 722 N N . LEU A 1 87 ? -5.750 3.871 17.908 1.00 80.81 87 LEU A N 1
ATOM 723 C CA . LEU A 1 87 ? -4.991 3.342 16.778 1.00 80.81 87 LEU A CA 1
ATOM 724 C C . LEU A 1 87 ? -5.592 3.829 15.453 1.00 80.81 87 LEU A C 1
ATOM 726 O O . LEU A 1 87 ? -4.862 4.350 14.614 1.00 80.81 87 LEU A O 1
ATOM 730 N N . ARG A 1 88 ? -6.918 3.747 15.291 1.00 85.81 88 ARG A N 1
ATOM 731 C CA . ARG A 1 88 ? -7.633 4.284 14.124 1.00 85.81 88 ARG A CA 1
ATOM 732 C C . ARG A 1 88 ? -7.338 5.757 13.895 1.00 85.81 88 ARG A C 1
ATOM 734 O O . ARG A 1 88 ? -7.035 6.128 12.767 1.00 85.81 88 ARG A O 1
ATOM 741 N N . ASP A 1 89 ? -7.411 6.589 14.926 1.00 85.00 89 ASP A N 1
ATOM 742 C CA . ASP A 1 89 ? -7.213 8.033 14.770 1.00 85.00 89 ASP A CA 1
ATOM 743 C C . ASP A 1 89 ? -5.774 8.375 14.361 1.00 85.00 89 ASP A C 1
ATOM 745 O O . ASP A 1 89 ? -5.567 9.209 13.479 1.00 85.00 89 ASP A O 1
ATOM 749 N N . ASN A 1 90 ? -4.783 7.663 14.906 1.00 85.06 90 ASN A N 1
ATOM 750 C CA . ASN A 1 90 ? -3.387 7.800 14.485 1.00 85.06 90 ASN A CA 1
ATOM 751 C C . ASN A 1 90 ? -3.169 7.365 13.029 1.00 85.06 90 ASN A C 1
ATOM 753 O O . ASN A 1 90 ? -2.473 8.046 12.274 1.00 85.06 90 ASN A O 1
ATOM 757 N N . VAL A 1 91 ? -3.766 6.240 12.628 1.00 84.94 91 VAL A N 1
ATOM 758 C CA . VAL A 1 91 ? -3.671 5.733 11.253 1.00 84.94 91 VAL A CA 1
ATOM 759 C C . VAL A 1 91 ? -4.365 6.701 10.286 1.00 84.94 91 VAL A C 1
ATOM 761 O O . VAL A 1 91 ? -3.765 7.099 9.290 1.00 84.94 91 VAL A O 1
ATOM 764 N N . ALA A 1 92 ? -5.567 7.180 10.609 1.00 85.75 92 ALA A N 1
ATOM 765 C CA . ALA A 1 92 ? -6.295 8.162 9.804 1.00 85.75 92 ALA A CA 1
ATOM 766 C C . ALA A 1 92 ? -5.510 9.475 9.633 1.00 85.75 92 ALA A C 1
ATOM 768 O O . ALA A 1 92 ? -5.417 10.000 8.521 1.00 85.75 92 ALA A O 1
ATOM 769 N N . ALA A 1 93 ? -4.887 9.972 10.709 1.00 86.62 93 ALA A N 1
ATOM 770 C CA . ALA A 1 93 ? -4.053 11.171 10.676 1.00 86.62 93 ALA A CA 1
ATOM 771 C C . ALA A 1 93 ? -2.817 11.002 9.776 1.00 86.62 93 ALA A C 1
ATOM 773 O O . ALA A 1 93 ? -2.495 11.911 9.009 1.00 86.62 93 ALA A O 1
ATOM 774 N N . HIS A 1 94 ? -2.165 9.834 9.812 1.00 85.25 94 HIS A N 1
ATOM 775 C CA . HIS A 1 94 ? -1.037 9.513 8.930 1.00 85.25 94 HIS A CA 1
ATOM 776 C C . HIS A 1 94 ? -1.432 9.585 7.449 1.00 85.25 94 HIS A C 1
ATOM 778 O O . HIS A 1 94 ? -0.715 10.179 6.644 1.00 85.25 94 HIS A O 1
ATOM 784 N N . PHE A 1 95 ? -2.606 9.051 7.102 1.00 83.44 95 PHE A N 1
ATOM 785 C CA . PHE A 1 95 ? -3.133 9.095 5.736 1.00 83.44 95 PHE A CA 1
ATOM 786 C C . PHE A 1 95 ? -3.816 10.412 5.362 1.00 83.44 95 PHE A C 1
ATOM 788 O O . PHE A 1 95 ? -4.176 10.594 4.202 1.00 83.44 95 PHE A O 1
ATOM 795 N N . ARG A 1 96 ? -3.986 11.341 6.314 1.00 85.88 96 ARG A N 1
ATOM 796 C CA . ARG A 1 96 ? -4.777 12.574 6.146 1.00 85.88 96 ARG A CA 1
ATOM 797 C C . ARG A 1 96 ? -6.201 12.292 5.652 1.00 85.88 96 ARG A C 1
ATOM 799 O O . ARG A 1 96 ? -6.767 13.067 4.883 1.00 85.88 96 ARG A O 1
ATOM 806 N N . LEU A 1 97 ? -6.771 11.174 6.094 1.00 86.06 97 LEU A N 1
ATOM 807 C CA . LEU A 1 97 ? -8.127 10.748 5.768 1.00 86.06 97 LEU A CA 1
ATOM 808 C C . LEU A 1 97 ? -9.047 10.927 6.973 1.00 86.06 97 LEU A C 1
ATOM 810 O O . LEU A 1 97 ? -8.607 11.028 8.118 1.00 86.06 97 LEU A O 1
ATOM 814 N N . SER A 1 98 ? -10.353 10.956 6.713 1.00 87.00 98 SER A N 1
ATOM 815 C CA . SER A 1 98 ? -11.340 10.934 7.789 1.00 87.00 98 SER A CA 1
ATOM 816 C C . SER A 1 98 ? -11.223 9.632 8.583 1.00 87.00 98 SER A C 1
ATOM 818 O O . SER A 1 98 ? -11.148 8.550 8.007 1.00 87.00 98 SER A O 1
ATOM 820 N N . ASN A 1 99 ? -11.317 9.705 9.910 1.00 83.25 99 ASN A N 1
ATOM 821 C CA . ASN A 1 99 ? -11.434 8.520 10.762 1.00 83.25 99 ASN A CA 1
ATOM 822 C C . ASN A 1 99 ? -12.800 7.810 10.641 1.00 83.25 99 ASN A C 1
ATOM 824 O O . ASN A 1 99 ? -13.063 6.854 11.365 1.00 83.25 99 ASN A O 1
ATOM 828 N N . ARG A 1 100 ? -13.679 8.275 9.744 1.00 85.38 100 ARG A N 1
ATOM 829 C CA . ARG A 1 100 ? -14.971 7.657 9.404 1.00 85.38 100 ARG A CA 1
ATOM 830 C C . ARG A 1 100 ? -14.988 7.030 8.011 1.00 85.38 100 ARG A C 1
ATOM 832 O O . ARG A 1 100 ? -16.041 6.581 7.574 1.00 85.38 100 ARG A O 1
ATOM 839 N N . VAL A 1 101 ? -13.849 7.021 7.317 1.00 85.38 101 VAL A N 1
ATOM 840 C CA . VAL A 1 101 ? -13.714 6.372 6.006 1.00 85.38 101 VAL A CA 1
ATOM 841 C C . VAL A 1 101 ? -14.159 4.904 6.130 1.00 85.38 101 VAL A C 1
ATOM 843 O O . VAL A 1 101 ? -13.876 4.271 7.150 1.00 85.38 101 VAL A O 1
ATOM 846 N N . GLY A 1 102 ? -14.933 4.405 5.172 1.00 83.25 102 GLY A N 1
ATOM 847 C CA . GLY A 1 102 ? -15.402 3.017 5.134 1.00 83.25 102 GLY A CA 1
ATOM 848 C C . GLY A 1 102 ? -16.493 2.634 6.137 1.00 83.25 102 GLY A C 1
ATOM 849 O O . GLY A 1 102 ? -16.811 1.449 6.236 1.00 83.25 102 GLY A O 1
ATOM 850 N N . LEU A 1 103 ? -17.060 3.593 6.884 1.00 86.69 103 LEU A N 1
ATOM 851 C CA . LEU A 1 103 ? -18.155 3.349 7.832 1.00 86.69 103 LEU A CA 1
ATOM 852 C C . LEU A 1 103 ? -19.511 3.784 7.273 1.00 86.69 103 LEU A C 1
ATOM 854 O O . LEU A 1 103 ? -19.622 4.820 6.612 1.00 86.69 103 LEU A O 1
ATOM 858 N N . THR A 1 104 ? -20.563 3.033 7.602 1.00 87.25 104 THR A N 1
ATOM 859 C CA . THR A 1 104 ? -21.939 3.426 7.271 1.00 87.25 104 THR A CA 1
ATOM 860 C C . THR A 1 104 ? -22.466 4.510 8.225 1.00 87.25 104 THR A C 1
ATOM 862 O O . THR A 1 104 ? -21.954 4.699 9.334 1.00 87.25 104 THR A O 1
ATOM 865 N N . PRO A 1 105 ? -23.526 5.247 7.849 1.00 85.12 105 PRO A N 1
ATOM 866 C CA . PRO A 1 105 ? -24.151 6.217 8.744 1.00 85.12 105 PRO A CA 1
ATOM 867 C C . PRO A 1 105 ? -24.701 5.609 10.044 1.00 85.12 105 PRO A C 1
ATOM 869 O O . PRO A 1 105 ? -24.674 6.287 11.073 1.00 85.12 105 PRO A O 1
ATOM 872 N N . GLU A 1 106 ? -25.199 4.363 10.033 1.00 85.81 106 GLU A N 1
ATOM 873 C CA . GLU A 1 106 ? -25.658 3.695 11.264 1.00 85.81 106 GLU A CA 1
ATOM 874 C C . GLU A 1 106 ? -24.488 3.375 12.196 1.00 85.81 106 GLU A C 1
ATOM 876 O O . GLU A 1 106 ? -24.557 3.604 13.402 1.00 85.81 106 GLU A O 1
ATOM 881 N N . GLU A 1 107 ? -23.385 2.913 11.622 1.00 85.44 107 GLU A N 1
ATOM 882 C CA . GLU A 1 107 ? -22.145 2.591 12.319 1.00 85.44 107 GLU A CA 1
ATOM 883 C C . GLU A 1 107 ? -21.517 3.813 12.998 1.00 85.44 107 GLU A C 1
ATOM 885 O O . GLU A 1 107 ? -21.076 3.746 14.146 1.00 85.44 107 GLU A O 1
ATOM 890 N N . ILE A 1 108 ? -21.545 4.964 12.322 1.00 83.88 108 ILE A N 1
ATOM 891 C CA . ILE A 1 108 ? -21.076 6.235 12.887 1.00 83.88 108 ILE A CA 1
ATOM 892 C C . ILE A 1 108 ? -21.928 6.643 14.098 1.00 83.88 108 ILE A C 1
ATOM 894 O O . ILE A 1 108 ? -21.391 7.180 15.067 1.00 83.88 108 ILE A O 1
ATOM 898 N N . LYS A 1 109 ? -23.242 6.386 14.066 1.00 82.12 109 LYS A N 1
ATOM 899 C CA . LYS A 1 109 ? -24.152 6.675 15.188 1.00 82.12 109 LYS A CA 1
ATOM 900 C C . LYS A 1 109 ? -23.970 5.704 16.354 1.00 82.12 109 LYS A C 1
ATOM 902 O O . LYS A 1 109 ? -24.142 6.113 17.497 1.00 82.12 109 LYS A O 1
ATOM 907 N N . GLY A 1 110 ? -23.623 4.448 16.069 1.00 78.62 110 GLY A N 1
ATOM 908 C CA . GLY A 1 110 ? -23.409 3.408 17.077 1.00 78.62 110 GLY A CA 1
ATOM 909 C C . GLY A 1 110 ? -22.193 3.649 17.976 1.00 78.62 110 GLY A C 1
ATOM 910 O O . GLY A 1 110 ? -22.162 3.153 19.097 1.00 78.62 110 GLY A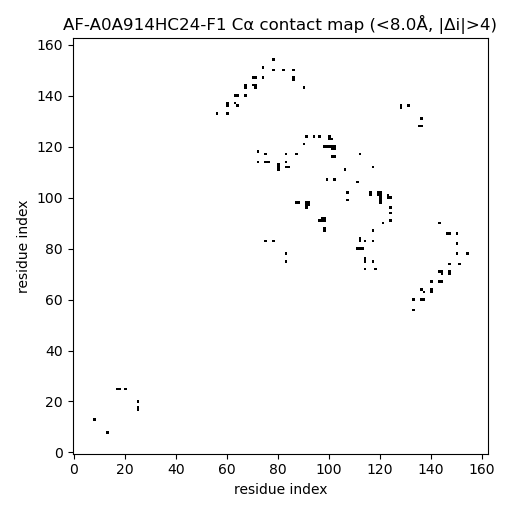 O 1
ATOM 911 N N . GLY A 1 111 ? -21.198 4.418 17.518 1.00 74.12 111 GLY A N 1
ATOM 912 C CA . GLY A 1 111 ? -20.071 4.902 18.331 1.00 74.12 111 GLY A CA 1
ATOM 913 C C . GLY A 1 111 ? -19.052 3.842 18.779 1.00 74.12 111 GLY A C 1
ATOM 914 O O . GLY A 1 111 ? -17.959 4.202 19.213 1.00 74.12 111 GLY A O 1
ATOM 915 N N . VAL A 1 112 ? -19.368 2.552 18.646 1.00 79.50 112 VAL A N 1
ATOM 916 C CA . VAL A 1 112 ? -18.478 1.432 18.971 1.00 79.50 112 VAL A CA 1
ATOM 917 C C . VAL A 1 112 ? -17.697 1.019 17.728 1.00 79.50 112 VAL A C 1
ATOM 919 O O . VAL A 1 112 ? -18.280 0.691 16.698 1.00 79.50 112 VAL A O 1
ATOM 922 N N . LEU A 1 113 ? -16.368 1.014 17.832 1.00 81.00 113 LEU A N 1
ATOM 923 C CA . LEU A 1 113 ? -15.480 0.550 16.771 1.00 81.00 113 LEU A CA 1
ATOM 924 C C . LEU A 1 113 ? -15.189 -0.942 16.953 1.00 81.00 113 LEU A C 1
ATOM 926 O O . LEU A 1 113 ? -14.538 -1.329 17.923 1.00 81.00 113 LEU A O 1
ATOM 930 N N . THR A 1 114 ? -15.641 -1.772 16.015 1.00 83.38 114 THR A N 1
ATOM 931 C CA . THR A 1 114 ? -15.281 -3.196 15.982 1.00 83.38 114 THR A CA 1
ATOM 932 C C . THR A 1 114 ? -14.002 -3.431 15.166 1.00 83.38 114 THR A C 1
ATOM 934 O O . THR A 1 114 ? -13.648 -2.603 14.316 1.00 83.38 114 THR A O 1
ATOM 937 N N . PRO A 1 115 ? -13.295 -4.558 15.375 1.00 79.50 115 PRO A N 1
ATOM 938 C CA . PRO A 1 115 ? -12.145 -4.935 14.553 1.00 79.50 115 PRO A CA 1
ATOM 939 C C . PRO A 1 115 ? -12.474 -5.013 13.054 1.00 79.50 115 PRO A C 1
ATOM 941 O O . PRO A 1 115 ? -11.667 -4.597 12.226 1.00 79.50 115 PRO A O 1
ATOM 944 N N . GLU A 1 116 ? -13.671 -5.482 12.690 1.00 83.62 116 GLU A N 1
ATOM 945 C CA . GLU A 1 116 ? -14.137 -5.586 11.301 1.00 83.62 116 GLU A CA 1
ATOM 946 C C . GLU A 1 116 ? -14.374 -4.207 10.678 1.00 83.62 116 GLU A C 1
ATOM 948 O O . GLU A 1 116 ? -14.043 -3.969 9.513 1.00 83.62 116 GLU A O 1
ATOM 953 N N . MET A 1 117 ? -14.925 -3.275 11.462 1.00 86.12 117 MET A N 1
ATOM 954 C CA . MET A 1 117 ? -15.076 -1.885 11.045 1.00 86.12 117 MET A CA 1
ATOM 955 C C . MET A 1 117 ? -13.704 -1.281 10.785 1.00 86.12 117 MET A C 1
ATOM 957 O O . MET A 1 117 ? -13.461 -0.826 9.672 1.00 86.12 117 MET A O 1
ATOM 961 N N . PHE A 1 118 ? -12.790 -1.379 11.753 1.00 85.25 118 PHE A N 1
ATOM 962 C CA . PHE A 1 118 ? -11.418 -0.894 11.628 1.00 85.25 118 PHE A CA 1
ATOM 963 C C . PHE A 1 118 ? -10.676 -1.500 10.426 1.00 85.25 118 PHE A C 1
ATOM 965 O O . PHE A 1 118 ? -9.991 -0.773 9.709 1.00 85.25 118 PHE A O 1
ATOM 972 N N . GLN A 1 119 ? -10.853 -2.796 10.155 1.00 84.19 119 GLN A N 1
ATOM 973 C CA . GLN A 1 119 ? -10.287 -3.459 8.980 1.00 84.19 119 GLN A CA 1
ATOM 974 C C . GLN A 1 119 ? -10.739 -2.801 7.671 1.00 84.19 119 GLN A C 1
ATOM 976 O O . GLN A 1 119 ? -9.896 -2.507 6.828 1.00 84.19 119 GLN A O 1
ATOM 981 N N . ARG A 1 120 ? -12.039 -2.524 7.502 1.00 87.50 120 ARG A N 1
ATOM 982 C CA . ARG A 1 120 ? -12.534 -1.831 6.299 1.00 87.50 120 ARG A CA 1
ATOM 983 C C . ARG A 1 120 ? -11.941 -0.432 6.162 1.00 87.50 120 ARG A C 1
ATOM 985 O O . ARG A 1 120 ? -11.549 -0.050 5.065 1.00 87.50 120 ARG A O 1
ATOM 992 N N . GLN A 1 121 ? -11.823 0.304 7.269 1.00 87.25 121 GLN A N 1
ATOM 993 C CA . GLN A 1 121 ? -11.211 1.635 7.237 1.00 87.25 121 GLN A CA 1
ATOM 994 C C . GLN A 1 121 ? -9.741 1.554 6.825 1.00 87.25 121 GLN A C 1
ATOM 996 O O . GLN A 1 121 ? -9.296 2.318 5.975 1.00 87.25 121 GLN A O 1
ATOM 1001 N N . LEU A 1 122 ? -8.991 0.610 7.401 1.00 85.31 122 LEU A N 1
ATOM 1002 C CA . LEU A 1 122 ? -7.592 0.385 7.058 1.00 85.31 122 LEU A CA 1
ATOM 1003 C C . LEU A 1 122 ? -7.441 0.029 5.577 1.00 85.31 122 LEU A C 1
ATOM 1005 O O . LEU A 1 122 ? -6.539 0.539 4.923 1.00 85.31 122 LEU A O 1
ATOM 1009 N N . ASP A 1 123 ? -8.326 -0.806 5.040 1.00 84.69 123 ASP A N 1
ATOM 1010 C CA . ASP A 1 123 ? -8.297 -1.210 3.636 1.00 84.69 123 ASP A CA 1
ATOM 1011 C C . ASP A 1 123 ? -8.529 -0.022 2.692 1.00 84.69 123 ASP A C 1
ATOM 1013 O O . ASP A 1 123 ? -7.784 0.144 1.724 1.00 84.69 123 ASP A O 1
ATOM 1017 N N . GLU A 1 124 ? -9.490 0.852 3.001 1.00 85.81 124 GLU A N 1
ATOM 1018 C CA . GLU A 1 124 ? -9.697 2.092 2.244 1.00 85.81 124 GLU A CA 1
ATOM 1019 C C . GLU A 1 124 ? -8.520 3.065 2.370 1.00 85.81 124 GLU A C 1
ATOM 1021 O O . GLU A 1 124 ? -8.127 3.695 1.388 1.00 85.81 124 GLU A O 1
ATOM 1026 N N . MET A 1 125 ? -7.909 3.170 3.553 1.00 84.88 125 MET A N 1
ATOM 1027 C CA . MET A 1 125 ? -6.726 4.010 3.746 1.00 84.88 125 MET A CA 1
ATOM 1028 C C . MET A 1 125 ? -5.530 3.487 2.942 1.00 84.88 125 MET A C 1
ATOM 1030 O O . MET A 1 125 ? -4.865 4.259 2.249 1.00 84.88 125 MET A O 1
ATOM 1034 N N . LEU A 1 126 ? -5.283 2.174 2.973 1.00 81.19 126 LEU A N 1
ATOM 1035 C CA . LEU A 1 126 ? -4.199 1.525 2.234 1.00 81.19 126 LEU A CA 1
ATOM 1036 C C . LEU A 1 126 ? -4.392 1.611 0.713 1.00 81.19 126 LEU A C 1
ATOM 1038 O O . LEU A 1 126 ? -3.398 1.696 -0.009 1.00 81.19 126 LEU A O 1
ATOM 1042 N N . ALA A 1 127 ? -5.632 1.666 0.215 1.00 81.56 127 ALA A N 1
ATOM 1043 C CA . ALA A 1 127 ? -5.910 1.843 -1.213 1.00 81.56 127 ALA A CA 1
ATOM 1044 C C . ALA A 1 127 ? -5.315 3.148 -1.783 1.00 81.56 127 ALA A C 1
ATOM 1046 O O . ALA A 1 127 ? -4.996 3.223 -2.969 1.00 81.56 127 ALA A O 1
ATOM 1047 N N . THR A 1 128 ? -5.083 4.165 -0.946 1.00 77.19 128 THR A N 1
ATOM 1048 C CA . THR A 1 128 ? -4.439 5.422 -1.375 1.00 77.19 128 THR A C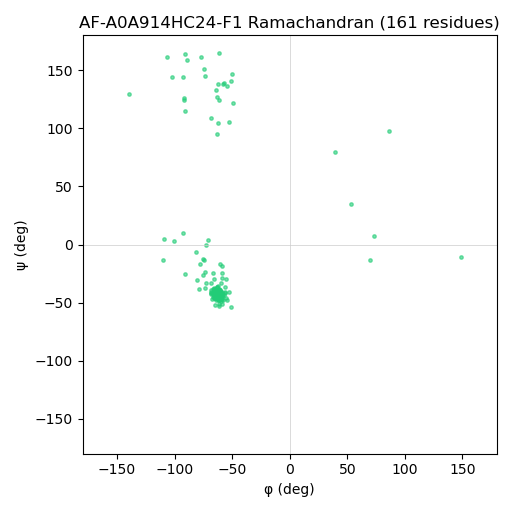A 1
ATOM 1049 C C . THR A 1 128 ? -2.928 5.301 -1.610 1.00 77.19 128 THR A C 1
ATOM 1051 O O . THR A 1 128 ? -2.314 6.191 -2.207 1.00 77.19 128 THR A O 1
ATOM 1054 N N . ILE A 1 129 ? -2.312 4.203 -1.164 1.00 70.25 129 ILE A N 1
ATOM 1055 C CA . ILE A 1 129 ? -0.860 4.000 -1.182 1.00 70.25 129 ILE A CA 1
ATOM 1056 C C . ILE A 1 129 ? -0.380 3.319 -2.465 1.00 70.25 129 ILE A C 1
ATOM 1058 O O . ILE A 1 129 ? 0.771 3.512 -2.856 1.00 70.25 129 ILE A O 1
ATOM 1062 N N . ASP A 1 130 ? -1.228 2.551 -3.153 1.00 61.53 130 ASP A N 1
ATOM 1063 C CA . ASP A 1 130 ? -0.815 1.726 -4.303 1.00 61.53 130 ASP A CA 1
ATOM 1064 C C . ASP A 1 130 ? -0.177 2.538 -5.452 1.00 61.53 130 ASP A C 1
ATOM 1066 O O . ASP A 1 130 ? 0.575 1.997 -6.267 1.00 61.53 130 ASP A O 1
ATOM 1070 N N . HIS A 1 131 ? -0.400 3.856 -5.480 1.00 62.75 131 HIS A N 1
ATOM 1071 C CA . HIS A 1 131 ? 0.183 4.791 -6.446 1.00 62.75 131 HIS A CA 1
ATOM 1072 C C . HIS A 1 131 ? 1.387 5.599 -5.919 1.00 62.75 131 HIS A C 1
ATOM 1074 O O . HIS A 1 131 ? 1.916 6.447 -6.638 1.00 62.75 131 HIS A O 1
ATOM 1080 N N . GLN A 1 132 ? 1.848 5.359 -4.688 1.00 68.00 132 GLN A N 1
ATOM 1081 C CA . GLN A 1 132 ? 2.889 6.154 -4.030 1.00 68.00 132 GLN A CA 1
ATOM 1082 C C . GLN A 1 132 ? 4.325 5.635 -4.256 1.00 68.00 132 GLN A C 1
ATOM 1084 O O . GLN A 1 132 ? 4.593 4.502 -4.683 1.00 68.00 132 GLN A O 1
ATOM 1089 N N . SER A 1 133 ? 5.292 6.515 -3.968 1.00 75.50 133 SER A N 1
ATOM 1090 C CA . SER A 1 133 ? 6.728 6.241 -4.098 1.00 75.50 133 SER A CA 1
ATOM 1091 C C . SER A 1 133 ? 7.194 5.092 -3.185 1.00 75.50 133 SER A C 1
ATOM 1093 O O . SER A 1 133 ? 6.477 4.654 -2.287 1.00 75.50 133 SER A O 1
ATOM 1095 N N . PHE A 1 134 ? 8.394 4.546 -3.428 1.00 68.44 134 PHE A N 1
ATOM 1096 C CA . PHE A 1 134 ? 8.945 3.493 -2.558 1.00 68.44 134 PHE A CA 1
ATOM 1097 C C . PHE A 1 134 ? 9.198 3.949 -1.133 1.00 68.44 134 PHE A C 1
ATOM 1099 O O . PHE A 1 134 ? 8.775 3.261 -0.207 1.00 68.44 134 PHE A O 1
ATOM 1106 N N . GLU A 1 135 ? 9.782 5.129 -0.974 1.00 72.69 135 GLU A N 1
ATOM 1107 C CA . GLU A 1 135 ? 10.024 5.710 0.342 1.00 72.69 135 GLU A CA 1
ATOM 1108 C C . GLU A 1 135 ? 8.718 5.936 1.107 1.00 72.69 135 GLU A C 1
ATOM 1110 O O . GLU A 1 135 ? 8.644 5.623 2.288 1.00 72.69 135 GLU A O 1
ATOM 1115 N N . SER A 1 136 ? 7.650 6.371 0.427 1.00 72.06 136 SER A N 1
ATOM 1116 C CA . SER A 1 136 ? 6.330 6.541 1.051 1.00 72.06 136 SER A CA 1
ATOM 1117 C C . SER A 1 136 ? 5.775 5.219 1.587 1.00 72.06 136 SER A C 1
ATOM 1119 O O . SER A 1 136 ? 5.358 5.149 2.737 1.00 72.06 136 SER A O 1
ATOM 1121 N N . ILE A 1 137 ? 5.836 4.147 0.789 1.00 71.00 137 ILE A N 1
ATOM 1122 C CA . ILE A 1 137 ? 5.366 2.816 1.202 1.00 71.00 137 ILE A CA 1
ATOM 1123 C C . ILE A 1 137 ? 6.181 2.274 2.375 1.00 71.00 137 ILE A C 1
ATOM 1125 O O . ILE A 1 137 ? 5.612 1.730 3.320 1.00 71.00 137 ILE A O 1
ATOM 1129 N N . LYS A 1 138 ? 7.508 2.417 2.315 1.00 71.25 138 LYS A N 1
ATOM 1130 C CA . LYS A 1 138 ? 8.409 1.978 3.380 1.00 71.25 138 LYS A CA 1
ATOM 1131 C C . LYS A 1 138 ? 8.127 2.735 4.677 1.00 71.25 138 LYS A C 1
ATOM 1133 O O . LYS A 1 138 ? 7.930 2.103 5.710 1.00 71.25 138 LYS A O 1
ATOM 1138 N N . TRP A 1 139 ? 8.018 4.060 4.602 1.00 78.50 139 TRP A N 1
ATOM 1139 C CA . TRP A 1 139 ? 7.694 4.913 5.742 1.00 78.50 139 TRP A CA 1
ATOM 1140 C C . TRP A 1 139 ? 6.338 4.558 6.360 1.00 78.50 139 TRP A C 1
ATOM 1142 O O . TRP A 1 139 ? 6.223 4.447 7.579 1.00 78.50 139 TRP A O 1
ATOM 1152 N N . THR A 1 140 ? 5.320 4.293 5.539 1.00 78.62 140 THR A N 1
ATOM 1153 C CA . THR A 1 140 ? 4.023 3.833 6.038 1.00 78.62 140 THR A CA 1
ATOM 1154 C C . THR A 1 140 ? 4.110 2.450 6.678 1.00 78.62 140 THR A C 1
ATOM 1156 O O . THR A 1 140 ? 3.541 2.241 7.745 1.00 78.62 140 THR A O 1
ATOM 1159 N N . ALA A 1 141 ? 4.842 1.501 6.089 1.00 72.75 141 ALA A N 1
ATOM 1160 C CA . ALA A 1 141 ? 5.026 0.178 6.681 1.00 72.75 141 ALA A CA 1
ATOM 1161 C C . ALA A 1 141 ? 5.749 0.247 8.040 1.00 72.75 141 ALA A C 1
ATOM 1163 O O . ALA A 1 141 ? 5.334 -0.432 8.982 1.00 72.75 141 ALA A O 1
ATOM 1164 N N . GLU A 1 142 ? 6.776 1.092 8.159 1.00 79.00 142 GLU A N 1
ATOM 1165 C CA . GLU A 1 142 ? 7.501 1.360 9.407 1.00 79.00 142 GLU A CA 1
ATOM 1166 C C . GLU A 1 142 ? 6.606 2.044 10.448 1.00 79.00 142 GLU A C 1
ATOM 1168 O O . GLU A 1 142 ? 6.583 1.619 11.604 1.00 79.00 142 GLU A O 1
ATOM 1173 N N . PHE A 1 143 ? 5.818 3.046 10.046 1.00 83.88 143 PHE A N 1
ATOM 1174 C CA . PHE A 1 143 ? 4.846 3.714 10.914 1.00 83.88 143 PHE A CA 1
ATOM 1175 C C . PHE A 1 143 ? 3.817 2.724 11.457 1.00 83.88 143 PHE A C 1
ATOM 1177 O O . PHE A 1 143 ? 3.617 2.636 12.669 1.00 83.88 143 PHE A O 1
ATOM 1184 N N . LEU A 1 144 ? 3.201 1.949 10.562 1.00 78.94 144 LEU A N 1
ATOM 1185 C CA . LEU A 1 144 ? 2.223 0.932 10.914 1.00 78.94 144 LEU A CA 1
ATOM 1186 C C . LEU A 1 144 ? 2.842 -0.090 11.866 1.00 78.94 144 LEU A C 1
ATOM 1188 O O . LEU A 1 144 ? 2.251 -0.357 12.904 1.00 78.94 144 LEU A O 1
ATOM 1192 N N . SER A 1 145 ? 4.045 -0.595 11.586 1.00 75.62 145 SER A N 1
ATOM 1193 C CA . SER A 1 145 ? 4.745 -1.518 12.488 1.00 75.62 145 SER A CA 1
ATOM 1194 C C . SER A 1 145 ? 5.030 -0.890 13.854 1.00 75.62 145 SER A C 1
ATOM 1196 O O . SER A 1 145 ? 4.793 -1.527 14.875 1.00 75.62 145 SER A O 1
ATOM 1198 N N . THR A 1 146 ? 5.515 0.352 13.891 1.00 80.12 146 THR A N 1
ATOM 1199 C CA . THR A 1 146 ? 5.883 1.053 15.132 1.00 80.12 146 THR A CA 1
ATOM 1200 C C . THR A 1 146 ? 4.663 1.294 16.003 1.00 80.12 146 THR A C 1
ATOM 1202 O O . THR A 1 146 ? 4.644 0.877 17.157 1.00 80.12 146 THR A O 1
ATOM 1205 N N . LYS A 1 147 ? 3.604 1.887 15.438 1.00 78.56 147 LYS A N 1
ATOM 1206 C CA . LYS A 1 147 ? 2.359 2.130 16.171 1.00 78.56 147 LYS A CA 1
ATOM 1207 C C . LYS A 1 147 ? 1.720 0.839 16.633 1.00 78.56 147 LYS A C 1
ATOM 1209 O O . LYS A 1 147 ? 1.313 0.732 17.780 1.00 78.56 147 LYS A O 1
ATOM 1214 N N . THR A 1 148 ? 1.705 -0.169 15.778 1.00 70.81 148 THR A N 1
ATOM 1215 C CA . THR A 1 148 ? 1.171 -1.480 16.137 1.00 70.81 148 THR A CA 1
ATOM 1216 C C . THR A 1 148 ? 1.947 -2.103 17.300 1.00 70.81 148 THR A C 1
ATOM 1218 O O . THR A 1 148 ? 1.327 -2.559 18.256 1.00 70.81 148 THR A O 1
ATOM 1221 N N . ASN A 1 149 ? 3.281 -2.040 17.288 1.00 70.06 149 ASN A N 1
ATOM 1222 C CA . ASN A 1 149 ? 4.122 -2.524 18.385 1.00 70.06 149 ASN A CA 1
ATOM 1223 C C . ASN A 1 149 ? 3.944 -1.720 19.680 1.00 70.06 149 ASN A C 1
ATOM 1225 O O . ASN A 1 149 ? 3.929 -2.325 20.747 1.00 70.06 149 ASN A O 1
ATOM 1229 N N . GLU A 1 150 ? 3.762 -0.395 19.608 1.00 73.56 150 GLU A N 1
ATOM 1230 C CA . GLU A 1 150 ? 3.431 0.429 20.781 1.00 73.56 150 GLU A CA 1
ATOM 1231 C C . GLU A 1 150 ? 2.170 -0.112 21.469 1.00 73.56 150 GLU A C 1
ATOM 1233 O O . GLU A 1 150 ? 2.178 -0.312 22.677 1.00 73.56 150 GLU A O 1
ATOM 1238 N N . TYR A 1 151 ? 1.112 -0.431 20.714 1.00 66.25 151 TYR A N 1
ATOM 1239 C CA . TYR A 1 151 ? -0.132 -0.963 21.285 1.00 66.25 151 TYR A CA 1
ATOM 1240 C C . TYR A 1 151 ? -0.049 -2.439 21.713 1.00 66.25 151 TYR A C 1
ATOM 1242 O O . TYR A 1 151 ? -0.773 -2.822 22.630 1.00 66.25 151 TYR A O 1
ATOM 1250 N N . VAL A 1 152 ? 0.836 -3.247 21.112 1.00 62.53 152 VAL A N 1
ATOM 1251 C CA . VAL A 1 152 ? 1.131 -4.626 21.561 1.00 62.53 152 VAL A CA 1
ATOM 1252 C C . VAL A 1 152 ? 1.950 -4.648 22.837 1.00 62.53 152 VAL A C 1
ATOM 1254 O O . VAL A 1 152 ? 1.687 -5.479 23.689 1.00 62.53 152 VAL A O 1
ATOM 1257 N N . GLY A 1 153 ? 2.908 -3.737 23.018 1.00 53.38 153 GLY A N 1
ATOM 1258 C CA . GLY A 1 153 ? 3.688 -3.645 24.258 1.00 53.38 153 GLY A CA 1
ATOM 1259 C C . GLY A 1 153 ? 2.830 -3.355 25.495 1.00 53.38 153 GLY A C 1
ATOM 1260 O O . GLY A 1 153 ? 3.258 -3.599 26.615 1.00 53.38 153 GLY A O 1
ATOM 1261 N N . TYR A 1 154 ? 1.594 -2.892 25.293 1.00 50.12 154 TYR A N 1
ATOM 1262 C CA . TYR A 1 154 ? 0.581 -2.749 26.335 1.00 50.12 154 TYR A CA 1
ATOM 1263 C C . TYR A 1 154 ? -0.352 -3.966 26.487 1.00 50.12 154 TYR A C 1
ATOM 1265 O O . TYR A 1 154 ? -1.364 -3.861 27.179 1.00 50.12 154 TYR A O 1
ATOM 1273 N N . SER A 1 155 ? -0.070 -5.106 25.844 1.00 46.81 155 SER A N 1
ATOM 1274 C CA . SER A 1 155 ? -0.830 -6.349 26.044 1.00 46.81 155 SER A CA 1
ATOM 1275 C C . SER A 1 155 ? -0.546 -7.020 27.389 1.00 46.81 155 SER A C 1
ATOM 1277 O O . SER A 1 155 ? -1.126 -8.063 27.680 1.00 46.81 155 SER A O 1
ATOM 1279 N N . GLU A 1 156 ? 0.325 -6.444 28.215 1.00 46.34 156 GLU A N 1
ATOM 1280 C CA . GLU A 1 156 ? 0.402 -6.794 29.625 1.00 46.34 156 GLU A CA 1
ATOM 1281 C C . GLU A 1 156 ? -0.498 -5.862 30.447 1.00 46.34 156 GLU A C 1
ATOM 1283 O O . GLU A 1 156 ? -0.338 -4.641 30.431 1.00 46.34 156 GLU A O 1
ATOM 1288 N N . ILE A 1 157 ? -1.383 -6.510 31.219 1.00 47.03 157 ILE A N 1
ATOM 1289 C CA . ILE A 1 157 ? -2.266 -5.992 32.278 1.00 47.03 157 ILE A CA 1
ATOM 1290 C C . ILE A 1 157 ? -3.604 -5.466 31.704 1.00 47.03 157 ILE A C 1
ATOM 1292 O O . ILE A 1 157 ? -3.680 -4.370 31.164 1.00 47.03 157 ILE A O 1
ATOM 1296 N N . GLU A 1 158 ? -4.708 -6.221 31.704 1.00 41.56 158 GLU A N 1
ATOM 1297 C CA . GLU A 1 158 ? -5.301 -6.973 32.820 1.00 41.56 158 GLU A CA 1
ATOM 1298 C C . GLU A 1 158 ? -5.819 -8.355 32.381 1.00 41.56 158 GLU A C 1
ATOM 1300 O O . GLU A 1 158 ? -6.562 -8.483 31.408 1.00 41.56 158 GLU A O 1
ATOM 1305 N N . GLY A 1 159 ? -5.421 -9.397 33.119 1.00 42.22 159 GLY A N 1
ATOM 1306 C CA . GLY A 1 159 ? -5.805 -10.792 32.866 1.00 42.22 159 GLY A CA 1
ATOM 1307 C C . GLY A 1 159 ? -4.749 -11.827 33.271 1.00 42.22 159 GLY A C 1
ATOM 1308 O O . GLY A 1 159 ? -5.056 -13.016 33.330 1.00 42.22 159 GLY A O 1
ATOM 1309 N N . ALA A 1 160 ? -3.522 -11.406 33.596 1.00 37.50 160 ALA A N 1
ATOM 1310 C CA . ALA A 1 160 ? -2.578 -12.274 34.290 1.00 37.50 160 ALA A CA 1
ATOM 1311 C C . ALA A 1 160 ? -3.094 -12.502 35.718 1.00 37.50 160 ALA A C 1
ATOM 1313 O O . ALA A 1 160 ? -3.113 -11.584 36.537 1.00 37.50 160 ALA A O 1
ATOM 1314 N N . SER A 1 161 ? -3.564 -13.722 35.982 1.00 33.38 161 SER A N 1
ATOM 1315 C CA . SER A 1 161 ? -3.852 -14.212 37.327 1.00 33.38 161 SER A CA 1
ATOM 1316 C C . SER A 1 161 ? -2.651 -13.920 38.220 1.00 33.38 161 SER A C 1
ATOM 1318 O O . SER A 1 161 ? -1.552 -14.393 37.937 1.00 33.38 161 SER A O 1
ATOM 1320 N N . HIS A 1 162 ? -2.858 -13.170 39.301 1.00 39.22 162 HIS A N 1
ATOM 1321 C CA . HIS A 1 162 ? -1.940 -13.214 40.429 1.00 39.22 162 HIS A CA 1
ATOM 1322 C C . HIS A 1 162 ? -1.975 -14.644 40.978 1.00 39.22 162 HIS A C 1
ATOM 1324 O O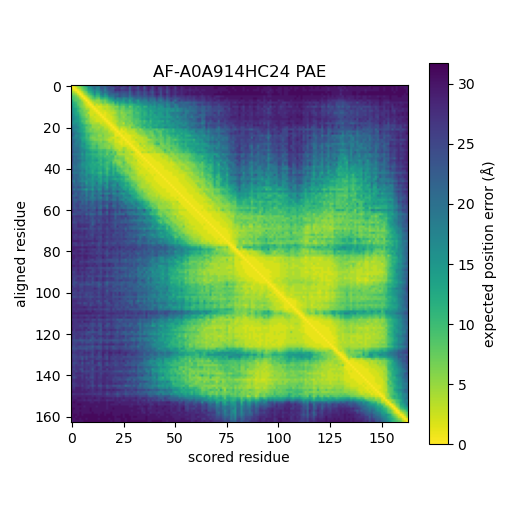 . HIS A 1 162 ? -2.968 -15.053 41.580 1.00 39.22 162 HIS A O 1
ATOM 1330 N N . ALA A 1 163 ? -0.932 -15.414 40.691 1.00 34.91 163 ALA A N 1
ATOM 1331 C CA . ALA A 1 163 ? -0.621 -16.690 41.316 1.00 34.91 163 ALA A CA 1
ATOM 1332 C C . ALA A 1 163 ? 0.876 -16.705 41.624 1.00 34.91 163 ALA A C 1
ATOM 1334 O O . ALA A 1 163 ? 1.651 -16.300 40.727 1.00 34.91 163 ALA A O 1
#

Secondary structure (DSSP, 8-state):
-PPP---PPPHHHHHHHHHHS-HHHHHHHHHHHHHHHHHHHHHHHHHHHHHHHHHHHHHHHHHHHHHHHHHHHHHHTTS-HHHHHHHHHHHHHHHT--TTTT--HHHHHH----HHHHHHHHHHHHHTTTTS-HHHHHHHHHHHHHHHHHHHTT--SSS----

Foldseek 3Di:
DPDPDPPDDPVVVVVVVLVPDDPVVNVVVVVVVVVVVVVVVVVVVVVVVVVVVVVVLLVVLVVLVVVLLVLLLVLLQLADQVVNLVLLVQLCVLLVHDSCPQHDPVRVVVVTDHSVSSSRNVVVSCVVPSPDDSVSSVVSSVVSVVSSVVRVVPSPDDDPDPD

Radius of gyration: 30.42 Å; Cα contacts (8 Å, |Δi|>4): 74; chains: 1; bounding box: 58×36×98 Å

Mean predicted aligned error: 14.88 Å

Solvent-accessible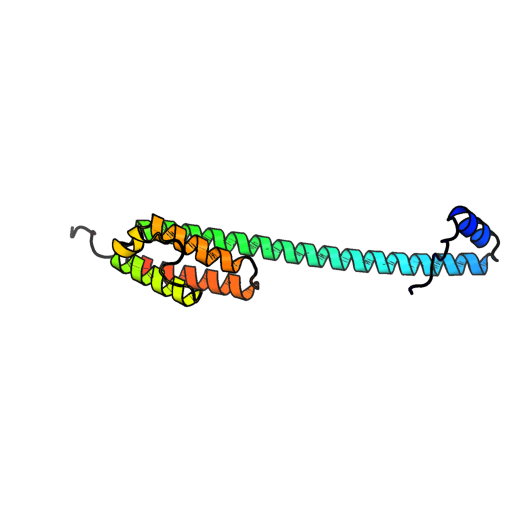 surface area (backbone atoms only — not comparable to full-atom values): 9556 Å² total; per-residue (Å²): 134,81,86,78,77,82,75,75,76,56,70,67,61,53,50,56,55,52,68,73,44,57,69,70,58,42,52,50,50,52,53,52,49,53,52,49,52,51,51,52,51,50,53,50,52,54,51,52,52,52,49,52,52,52,50,51,53,53,50,52,51,53,52,51,47,52,52,42,51,53,51,48,54,61,46,44,72,73,49,58,56,75,58,47,51,54,50,45,47,54,52,19,57,75,70,73,46,64,79,60,49,76,56,52,76,67,52,64,71,65,72,69,70,47,52,70,55,50,49,45,25,50,52,59,58,53,62,69,50,82,82,54,56,69,67,57,53,50,52,49,36,51,48,51,45,51,56,47,47,60,61,52,73,54,72,69,79,88,79,79,74,92,123

Organism: Globodera rostochiensis (NCBI:txid31243)